Protein AF-A0A0F9NWC2-F1 (afdb_monomer)

Solvent-accessible surface area (backbone atoms only — not comparable to full-atom values): 4224 Å² total; per-residue (Å²): 132,87,80,49,73,64,57,34,49,52,50,23,72,76,66,71,49,55,68,68,55,36,45,50,28,27,62,76,36,74,65,36,66,69,55,16,52,54,53,45,54,58,56,44,50,62,52,50,58,73,48,63,82,54,87,74,92,74,86,86,92,84,87,86,82,86,130

Secondary structure (DSSP, 8-state):
----HHHHHHHHHHH---HHHHHHHHHHTTT-HHHHHHHHHHHHHHHHHHHHTS-------------

Radius of gyration: 16.36 Å; Cα contacts (8 Å, |Δi|>4): 37; chains: 1; bounding box: 32×26×52 Å

Sequence (67 aa):
MAITAALVKELRERTGSGMMECKKALVEANGDIELAIEEMRKSGLAKADKKSDRIAAEGIVSIEVSA

Organism: NCBI:txid412755

Mean predicted aligned error: 6.38 Å

Structure (mmCIF, N/CA/C/O backbone):
data_AF-A0A0F9NWC2-F1
#
_entry.id   AF-A0A0F9NWC2-F1
#
loop_
_atom_site.group_PDB
_atom_site.id
_atom_site.type_symbol
_atom_site.label_atom_id
_atom_site.label_alt_id
_atom_site.label_comp_id
_atom_site.label_asym_id
_atom_site.label_entity_id
_atom_site.label_seq_id
_atom_site.pdbx_PDB_ins_code
_atom_site.Cartn_x
_atom_site.Cartn_y
_atom_site.Cartn_z
_atom_site.occupancy
_atom_site.B_iso_or_equiv
_atom_site.auth_seq_id
_atom_site.auth_comp_id
_atom_site.auth_asym_id
_atom_site.auth_atom_id
_atom_site.pdbx_PDB_model_num
ATOM 1 N N . MET A 1 1 ? -12.124 4.038 19.222 1.00 51.91 1 MET A N 1
ATOM 2 C CA . MET A 1 1 ? -12.382 2.603 18.969 1.00 51.91 1 MET A CA 1
ATOM 3 C C . MET A 1 1 ? -11.047 1.911 18.765 1.00 51.91 1 MET A C 1
ATOM 5 O O . MET A 1 1 ? -10.236 2.417 18.001 1.00 51.91 1 MET A O 1
ATOM 9 N N . ALA A 1 2 ? -10.757 0.847 19.513 1.00 65.12 2 ALA A N 1
ATOM 10 C CA . ALA A 1 2 ? -9.457 0.189 19.435 1.00 65.12 2 ALA A CA 1
ATOM 11 C C . ALA A 1 2 ? -9.376 -0.646 18.152 1.00 65.12 2 ALA A C 1
ATOM 13 O O . ALA A 1 2 ? -10.073 -1.647 18.016 1.00 65.12 2 ALA A O 1
ATOM 14 N N . ILE A 1 3 ? -8.532 -0.226 17.212 1.00 80.06 3 ILE A N 1
ATOM 15 C CA . ILE A 1 3 ? -8.251 -1.0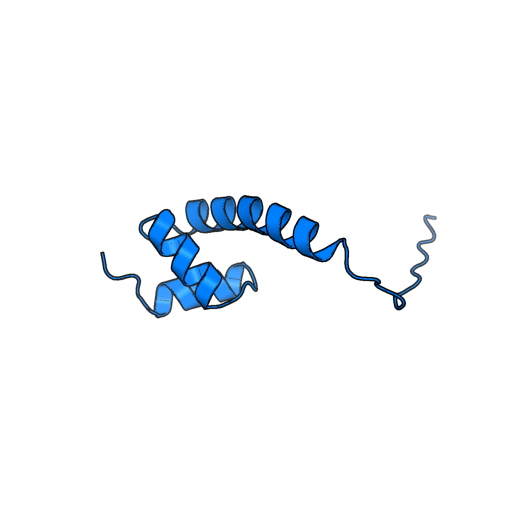13 16.010 1.00 80.06 3 ILE A CA 1
ATOM 16 C C . ILE A 1 3 ? -7.487 -2.250 16.448 1.00 80.06 3 ILE A C 1
ATOM 18 O O . ILE A 1 3 ? -6.395 -2.148 17.015 1.00 80.06 3 ILE A O 1
ATOM 22 N N . THR A 1 4 ? -8.088 -3.415 16.239 1.00 86.06 4 THR A N 1
ATOM 23 C CA . THR A 1 4 ? -7.505 -4.676 16.684 1.00 86.06 4 THR A CA 1
ATOM 24 C C . THR A 1 4 ? -6.325 -5.047 15.792 1.00 86.06 4 THR A C 1
ATOM 26 O O . THR A 1 4 ? -6.313 -4.781 14.590 1.00 86.06 4 THR A O 1
ATOM 29 N N . ALA A 1 5 ? -5.319 -5.704 16.372 1.00 85.31 5 ALA A N 1
ATOM 30 C CA . ALA A 1 5 ? -4.195 -6.229 15.597 1.00 85.31 5 ALA A CA 1
ATOM 31 C C . ALA A 1 5 ? -4.654 -7.238 14.525 1.00 85.31 5 ALA A C 1
ATOM 33 O O . ALA A 1 5 ? -4.026 -7.341 13.474 1.00 85.31 5 ALA A O 1
ATOM 34 N N . ALA A 1 6 ? -5.769 -7.936 14.774 1.00 87.12 6 ALA A N 1
ATOM 35 C CA . ALA A 1 6 ? -6.409 -8.823 13.811 1.00 87.12 6 ALA A CA 1
ATOM 36 C C . ALA A 1 6 ? -6.909 -8.063 12.570 1.00 87.12 6 ALA A C 1
ATOM 38 O O . ALA A 1 6 ? -6.583 -8.471 11.461 1.00 87.12 6 ALA A O 1
ATOM 39 N N . LEU A 1 7 ? -7.587 -6.920 12.744 1.00 86.00 7 LEU A N 1
ATOM 40 C CA . LEU A 1 7 ? -8.055 -6.097 11.620 1.00 86.00 7 LEU A CA 1
ATOM 41 C C . LEU A 1 7 ? -6.896 -5.561 10.771 1.00 86.00 7 LEU A C 1
ATOM 43 O O . LEU A 1 7 ? -6.950 -5.566 9.544 1.00 86.00 7 LEU A O 1
ATOM 47 N N . VAL A 1 8 ? -5.819 -5.111 11.424 1.00 87.31 8 VAL A N 1
ATOM 48 C CA . VAL A 1 8 ? -4.625 -4.625 10.714 1.00 87.31 8 VAL A CA 1
ATOM 49 C C . VAL A 1 8 ? -3.975 -5.756 9.914 1.00 87.31 8 VAL A C 1
ATOM 51 O O . VAL A 1 8 ? -3.508 -5.531 8.798 1.00 87.31 8 VAL A O 1
ATOM 54 N N . LYS A 1 9 ? -3.956 -6.975 10.469 1.00 87.88 9 LYS A N 1
ATOM 55 C CA . LYS A 1 9 ? -3.444 -8.162 9.781 1.00 87.88 9 LYS A CA 1
ATOM 56 C C . LYS A 1 9 ? -4.302 -8.515 8.563 1.00 87.88 9 LYS A C 1
ATOM 58 O O . LYS A 1 9 ? -3.741 -8.727 7.494 1.00 87.88 9 LYS A O 1
ATOM 63 N N . GLU A 1 10 ? -5.624 -8.509 8.706 1.00 89.19 10 GLU A N 1
ATOM 64 C CA . GLU A 1 10 ? -6.563 -8.798 7.617 1.00 89.19 10 GLU A CA 1
ATOM 65 C C . GLU A 1 10 ? -6.422 -7.800 6.458 1.00 89.19 10 GLU A C 1
ATOM 67 O O . GLU A 1 10 ? -6.250 -8.195 5.303 1.00 89.19 10 GLU A O 1
ATOM 72 N N . LEU A 1 11 ? -6.391 -6.495 6.755 1.00 87.25 11 LEU A N 1
ATOM 73 C CA . LEU A 1 11 ? -6.204 -5.467 5.729 1.00 87.25 11 LEU A CA 1
ATOM 74 C C . LEU A 1 11 ? -4.843 -5.606 5.025 1.00 87.25 11 LEU A C 1
ATOM 76 O O . LEU A 1 11 ? -4.745 -5.424 3.809 1.00 87.25 11 LEU A O 1
ATOM 80 N N . ARG A 1 12 ? -3.791 -5.965 5.768 1.00 88.31 12 ARG A N 1
ATOM 81 C CA . ARG A 1 12 ? -2.460 -6.211 5.205 1.00 88.31 12 ARG A CA 1
ATOM 82 C C . ARG A 1 12 ? -2.436 -7.423 4.280 1.00 88.31 12 ARG A C 1
ATOM 84 O O . ARG A 1 12 ? -1.797 -7.349 3.237 1.00 88.31 12 ARG A O 1
ATOM 91 N N . GLU A 1 13 ? -3.103 -8.515 4.639 1.00 89.00 13 GLU A N 1
ATOM 92 C CA . GLU A 1 13 ? -3.177 -9.714 3.793 1.00 89.00 13 GLU A CA 1
ATOM 93 C C . GLU A 1 13 ? -3.937 -9.437 2.490 1.00 89.00 13 GLU A C 1
ATOM 95 O O . GLU A 1 13 ? -3.507 -9.887 1.431 1.00 89.00 13 GLU A O 1
ATOM 100 N N . ARG A 1 14 ? -4.999 -8.621 2.534 1.00 87.62 14 ARG A N 1
ATOM 101 C CA . ARG A 1 14 ? -5.758 -8.229 1.334 1.00 87.62 14 ARG A CA 1
ATOM 102 C C . ARG A 1 14 ? -5.000 -7.273 0.407 1.00 87.62 14 ARG A C 1
ATOM 104 O O . ARG A 1 14 ? -5.157 -7.352 -0.806 1.00 87.62 14 ARG A O 1
ATOM 111 N N . THR A 1 15 ? -4.224 -6.342 0.962 1.00 85.25 15 THR A N 1
ATOM 112 C CA . THR A 1 15 ? -3.633 -5.223 0.196 1.00 85.25 15 THR A CA 1
ATOM 113 C C . THR A 1 15 ? -2.129 -5.335 -0.034 1.00 85.25 15 THR A C 1
ATOM 115 O O . THR A 1 15 ? -1.579 -4.584 -0.837 1.00 85.25 15 THR A O 1
ATOM 118 N N . GLY A 1 16 ? -1.431 -6.196 0.711 1.00 85.06 16 GLY A N 1
ATOM 119 C CA . GLY A 1 16 ? 0.031 -6.306 0.691 1.00 85.06 16 GLY A CA 1
ATOM 120 C C . GLY A 1 16 ? 0.777 -5.074 1.219 1.00 85.06 16 GLY A C 1
ATOM 121 O O . GLY A 1 16 ? 2.003 -5.014 1.126 1.00 85.06 16 GLY A O 1
ATOM 122 N N . SER A 1 17 ? 0.072 -4.080 1.767 1.00 85.94 17 SER A N 1
ATOM 123 C CA . SER A 1 17 ? 0.670 -2.810 2.194 1.00 85.94 17 SER A CA 1
ATOM 124 C C . SER A 1 17 ? 1.378 -2.907 3.550 1.00 85.94 17 SER A C 1
ATOM 126 O O . SER A 1 17 ? 1.248 -3.885 4.291 1.00 85.94 17 SER A O 1
ATOM 128 N N . GLY A 1 18 ? 2.166 -1.889 3.905 1.00 86.81 18 GLY A N 1
ATOM 129 C CA . GLY A 1 18 ? 2.907 -1.875 5.161 1.00 86.81 18 GLY A CA 1
ATOM 130 C C . GLY A 1 18 ? 1.987 -1.896 6.387 1.00 86.81 18 GLY A C 1
ATOM 131 O O . GLY A 1 18 ? 0.913 -1.296 6.398 1.00 86.81 18 GLY A O 1
ATOM 132 N N . MET A 1 19 ? 2.438 -2.538 7.470 1.00 86.38 19 MET A N 1
ATOM 133 C CA . MET A 1 19 ? 1.668 -2.683 8.719 1.00 86.38 19 MET A CA 1
ATOM 134 C C . MET A 1 19 ? 1.181 -1.334 9.281 1.00 86.38 19 MET A C 1
ATOM 136 O O . MET A 1 19 ? 0.044 -1.198 9.728 1.00 86.38 19 MET A O 1
ATOM 140 N N . MET A 1 20 ? 2.040 -0.314 9.237 1.00 85.50 20 MET A N 1
ATOM 141 C CA . MET A 1 20 ? 1.717 1.026 9.739 1.00 85.50 20 MET A CA 1
ATOM 142 C C . MET A 1 20 ? 0.771 1.798 8.820 1.00 85.50 20 MET A C 1
ATOM 144 O O . MET A 1 20 ? 0.032 2.656 9.295 1.00 85.50 20 MET A O 1
ATOM 148 N N . GLU A 1 21 ? 0.783 1.502 7.524 1.00 88.12 21 GLU A N 1
ATOM 149 C CA . GLU A 1 21 ? -0.110 2.126 6.546 1.00 88.12 21 GLU A CA 1
ATOM 150 C C . GLU A 1 21 ? -1.517 1.556 6.699 1.00 88.12 21 GLU A C 1
ATOM 152 O O . GLU A 1 21 ? -2.459 2.330 6.816 1.00 88.12 21 GLU A O 1
ATOM 157 N N . CYS A 1 22 ? -1.630 0.234 6.863 1.00 88.56 22 CYS A N 1
ATOM 158 C CA . CYS A 1 22 ? -2.890 -0.436 7.187 1.00 88.56 22 CYS A CA 1
ATOM 159 C C . CYS A 1 22 ? -3.472 0.088 8.507 1.00 88.56 22 CYS A C 1
ATOM 161 O O . CYS A 1 22 ? -4.656 0.393 8.593 1.00 88.56 22 CYS A O 1
ATOM 163 N N . LYS A 1 23 ? -2.635 0.263 9.540 1.00 86.25 23 LYS A N 1
ATOM 164 C CA . LYS A 1 23 ? -3.089 0.819 10.822 1.00 86.25 23 LYS A CA 1
ATOM 165 C C . LYS A 1 23 ? -3.589 2.261 10.686 1.00 86.25 23 LYS A C 1
ATOM 167 O O . LYS A 1 23 ? -4.615 2.580 11.271 1.00 86.25 23 LYS A O 1
ATOM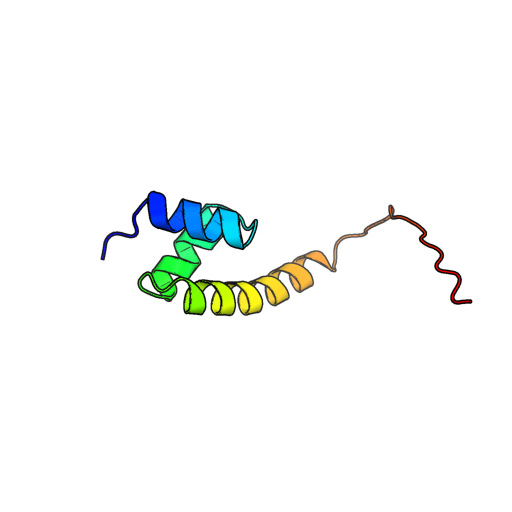 172 N N . LYS A 1 24 ? -2.879 3.128 9.956 1.00 88.19 24 LYS A N 1
ATOM 173 C CA . LYS A 1 24 ? -3.299 4.526 9.743 1.00 88.19 24 LYS A CA 1
ATOM 174 C C . LYS A 1 24 ? -4.597 4.614 8.944 1.00 88.19 24 LYS A C 1
ATOM 176 O O . LYS A 1 24 ? -5.516 5.285 9.393 1.00 88.19 24 LYS A O 1
ATOM 181 N N . ALA A 1 25 ? -4.688 3.871 7.845 1.00 87.56 25 ALA A N 1
ATOM 182 C CA . ALA A 1 25 ? -5.880 3.840 7.007 1.00 87.56 25 ALA A CA 1
ATOM 183 C C . ALA A 1 25 ? -7.104 3.332 7.773 1.00 87.56 25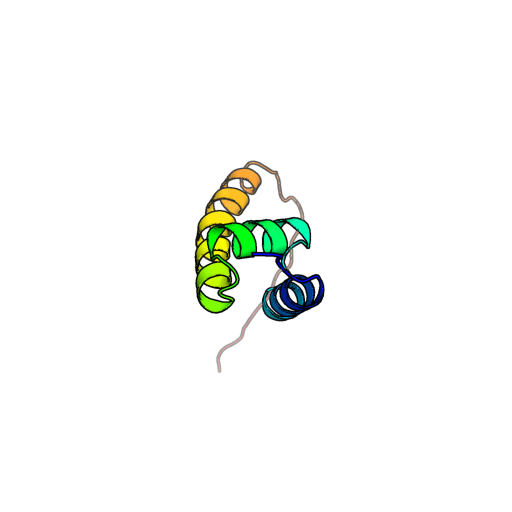 ALA A C 1
ATOM 185 O O . ALA A 1 25 ? -8.173 3.915 7.676 1.00 87.56 25 ALA A O 1
ATOM 186 N N . LEU A 1 26 ? -6.943 2.306 8.613 1.00 87.44 26 LEU A N 1
ATOM 187 C CA . LEU A 1 26 ? -8.029 1.836 9.472 1.00 87.44 26 LEU A CA 1
ATOM 188 C C . LEU A 1 26 ? -8.436 2.878 10.523 1.00 87.44 26 LEU A C 1
ATOM 190 O O . LEU A 1 26 ? -9.607 2.932 10.883 1.00 87.44 26 LEU A O 1
ATOM 194 N N . VAL A 1 27 ? -7.499 3.688 11.035 1.00 89.44 27 VAL A N 1
ATOM 195 C CA . VAL A 1 27 ? -7.806 4.775 11.988 1.00 89.44 27 VAL A CA 1
ATOM 196 C C . VAL A 1 27 ? -8.613 5.875 11.309 1.00 89.44 27 VAL A C 1
ATOM 198 O O . VAL A 1 27 ? -9.589 6.339 11.890 1.00 89.44 27 VAL A O 1
ATOM 201 N N . GLU A 1 28 ? -8.249 6.248 10.086 1.00 86.81 28 GLU A N 1
ATOM 202 C CA . GLU A 1 28 ? -8.969 7.241 9.279 1.00 86.81 28 GLU A CA 1
ATOM 203 C C . GLU A 1 28 ? -10.345 6.714 8.834 1.00 86.81 28 GLU A C 1
ATOM 205 O O . GLU A 1 28 ? -11.342 7.428 8.920 1.00 86.81 28 GLU A O 1
ATOM 210 N N . ALA A 1 29 ? -10.426 5.429 8.485 1.00 88.44 29 ALA A N 1
ATOM 211 C CA . ALA A 1 29 ? -11.653 4.743 8.091 1.00 88.44 29 ALA A CA 1
ATOM 212 C C . ALA A 1 29 ? -12.504 4.231 9.272 1.00 88.44 29 ALA A C 1
ATOM 214 O O . ALA A 1 29 ? -13.482 3.519 9.063 1.00 88.44 29 ALA A O 1
ATOM 215 N N . ASN A 1 30 ? -12.144 4.544 10.523 1.00 85.81 30 ASN A N 1
ATOM 216 C CA . ASN A 1 30 ? -12.838 4.082 11.735 1.00 85.81 30 ASN A CA 1
ATOM 217 C C . ASN A 1 30 ? -13.069 2.555 11.820 1.00 85.81 30 ASN A C 1
ATOM 219 O O . ASN A 1 30 ? -14.031 2.096 12.434 1.00 85.81 30 ASN A O 1
ATOM 223 N N . GLY A 1 31 ? -12.161 1.756 11.257 1.00 81.69 31 GLY A N 1
ATOM 224 C CA . GLY A 1 31 ? -12.249 0.294 11.240 1.00 81.69 31 GLY A CA 1
ATOM 225 C C . GLY A 1 31 ? -13.015 -0.298 10.055 1.00 81.69 31 GLY A C 1
ATOM 226 O O . GLY A 1 31 ? -13.175 -1.514 10.009 1.00 81.69 31 GLY A O 1
ATOM 227 N N . ASP A 1 32 ? -13.449 0.516 9.093 1.00 87.50 32 ASP A N 1
ATOM 228 C CA . ASP A 1 32 ? -14.003 0.029 7.830 1.00 87.50 32 ASP A CA 1
ATOM 229 C C . ASP A 1 32 ? -12.873 -0.401 6.878 1.00 87.50 32 ASP A C 1
ATOM 231 O O . ASP A 1 32 ? -11.986 0.383 6.530 1.00 87.50 32 ASP A O 1
ATOM 235 N N . ILE A 1 33 ? -12.890 -1.673 6.477 1.00 85.25 33 ILE A N 1
ATOM 236 C CA . ILE A 1 33 ? -11.861 -2.272 5.623 1.00 85.25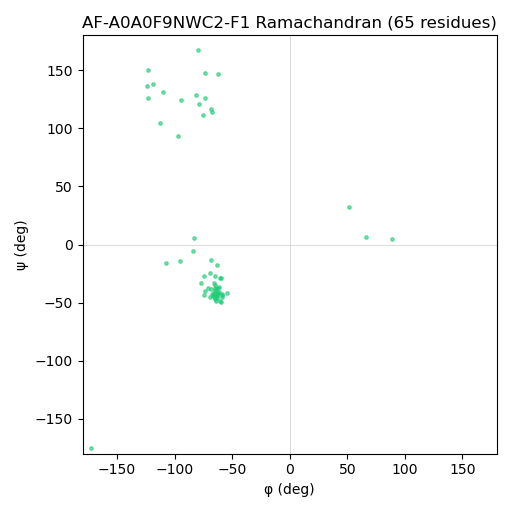 33 ILE A CA 1
ATOM 237 C C . ILE A 1 33 ? -11.988 -1.782 4.175 1.00 85.25 33 ILE A C 1
ATOM 239 O O . ILE A 1 33 ? -10.968 -1.511 3.547 1.00 85.25 33 ILE A O 1
ATOM 243 N N . GLU A 1 34 ? -13.202 -1.650 3.639 1.00 87.75 34 GLU A N 1
ATOM 244 C CA . GLU A 1 34 ? -13.412 -1.226 2.247 1.00 87.75 34 GLU A CA 1
ATOM 245 C C . GLU A 1 34 ? -13.015 0.242 2.075 1.00 87.75 34 GLU A C 1
ATOM 247 O O . GLU A 1 34 ? -12.246 0.584 1.172 1.00 87.75 34 GLU A O 1
ATOM 252 N N . LEU A 1 35 ? -13.438 1.093 3.014 1.00 88.69 35 LEU A N 1
ATOM 253 C CA . LEU A 1 35 ? -13.052 2.502 3.019 1.00 88.69 35 LEU A CA 1
ATOM 254 C C . LEU A 1 35 ? -11.533 2.667 3.203 1.00 88.69 35 LEU A C 1
ATOM 256 O O . LEU A 1 35 ? -10.909 3.449 2.486 1.00 88.69 35 LEU A O 1
ATOM 260 N N . ALA A 1 36 ? -10.907 1.885 4.093 1.00 88.06 36 ALA A N 1
ATOM 261 C CA . ALA A 1 36 ? -9.455 1.911 4.275 1.00 88.06 36 ALA A CA 1
ATOM 262 C C . ALA A 1 36 ? -8.688 1.507 3.003 1.0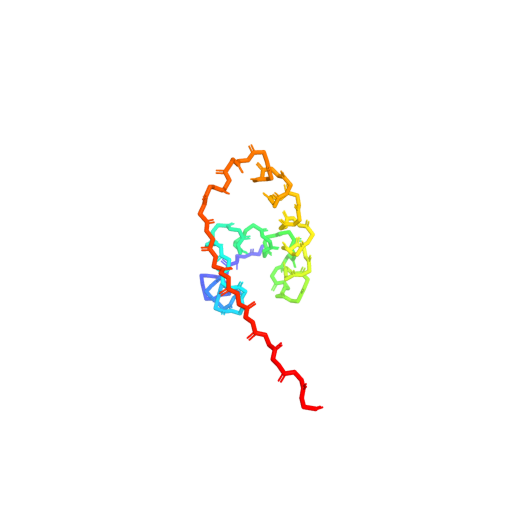0 88.06 36 ALA A C 1
ATOM 264 O O . ALA A 1 36 ? -7.640 2.087 2.714 1.00 88.06 36 ALA A O 1
ATOM 265 N N . ILE A 1 37 ? -9.193 0.542 2.225 1.00 87.56 37 ILE A N 1
ATOM 266 C CA . ILE A 1 37 ? -8.594 0.151 0.938 1.00 87.56 37 ILE A CA 1
ATOM 267 C C . ILE A 1 37 ? -8.648 1.318 -0.052 1.00 87.56 37 ILE A C 1
ATOM 269 O O . ILE A 1 37 ? -7.660 1.592 -0.742 1.00 87.56 37 ILE A O 1
ATOM 273 N N . GLU A 1 38 ? -9.775 2.023 -0.119 1.00 88.06 38 GLU A N 1
ATOM 274 C CA . GLU A 1 38 ? -9.936 3.154 -1.029 1.00 88.06 38 GLU A CA 1
ATOM 275 C C . GLU A 1 38 ? -9.024 4.336 -0.650 1.00 88.06 38 GLU A C 1
ATOM 277 O O . GLU A 1 38 ? -8.326 4.891 -1.507 1.00 88.06 38 GLU A O 1
ATOM 282 N N . GLU A 1 39 ? -8.949 4.663 0.642 1.00 86.88 39 GLU A N 1
ATOM 283 C CA . GLU A 1 39 ? -8.049 5.679 1.204 1.00 86.88 39 GLU A CA 1
ATOM 284 C C . GLU A 1 39 ? -6.574 5.338 0.912 1.00 86.88 39 GLU A C 1
ATOM 286 O O . GLU A 1 39 ? -5.762 6.173 0.488 1.00 86.88 39 GLU A O 1
ATOM 291 N N . MET A 1 40 ? -6.215 4.060 1.067 1.00 86.75 40 MET A N 1
ATOM 292 C CA . MET A 1 40 ? -4.878 3.564 0.758 1.00 86.75 40 MET A CA 1
ATOM 293 C C . MET A 1 40 ? -4.538 3.659 -0.724 1.00 86.75 40 MET A C 1
ATOM 295 O O . MET A 1 40 ? -3.392 3.947 -1.065 1.00 86.75 40 MET A O 1
ATOM 299 N N . ARG A 1 41 ? -5.510 3.460 -1.615 1.00 87.50 41 ARG A N 1
ATOM 300 C CA . ARG A 1 41 ? -5.293 3.604 -3.057 1.00 87.50 41 ARG A CA 1
ATOM 301 C C . ARG A 1 41 ? -4.974 5.053 -3.424 1.00 87.50 41 ARG A C 1
ATOM 303 O O . ARG A 1 41 ? -4.027 5.297 -4.171 1.00 87.50 41 ARG A O 1
ATOM 310 N N . LYS A 1 42 ? -5.707 6.010 -2.847 1.00 86.38 42 LYS A N 1
ATOM 311 C CA . LYS A 1 42 ? -5.477 7.452 -3.043 1.00 86.38 42 LYS A CA 1
ATOM 312 C C . LYS A 1 42 ? -4.115 7.880 -2.489 1.00 86.38 42 LYS A C 1
ATOM 314 O O . LYS A 1 42 ? -3.322 8.495 -3.197 1.00 86.38 42 LYS A O 1
ATOM 319 N N . SER A 1 43 ? -3.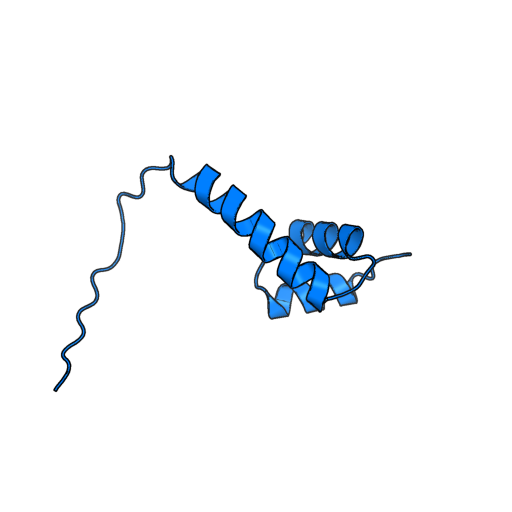793 7.491 -1.254 1.00 85.50 43 SER A N 1
ATOM 320 C CA . SER A 1 43 ? -2.489 7.802 -0.646 1.00 85.50 43 SER A CA 1
ATOM 321 C C . SER A 1 43 ? -1.314 7.051 -1.294 1.00 85.50 43 SER A C 1
ATOM 323 O O . SER A 1 43 ? -0.174 7.522 -1.249 1.00 85.50 43 SER A O 1
ATOM 325 N N . GLY A 1 44 ? -1.576 5.902 -1.920 1.00 85.62 44 GLY A N 1
ATOM 326 C CA . GLY A 1 44 ? -0.608 5.118 -2.682 1.00 85.62 44 GLY A CA 1
ATOM 327 C C . GLY A 1 44 ? -0.095 5.849 -3.922 1.00 85.62 44 GLY A C 1
ATOM 328 O O . GLY A 1 44 ? 1.111 5.832 -4.163 1.00 85.62 44 GLY A O 1
ATOM 329 N N . LEU A 1 45 ? -0.972 6.558 -4.642 1.00 84.38 45 LEU A N 1
ATOM 330 C CA . LEU A 1 45 ? -0.596 7.381 -5.801 1.00 84.38 45 LEU A CA 1
ATOM 331 C C . LEU A 1 45 ? 0.408 8.470 -5.408 1.00 84.38 45 LEU A C 1
ATOM 333 O O . LEU A 1 45 ? 1.503 8.524 -5.956 1.00 84.38 45 LEU A O 1
ATOM 337 N N . ALA A 1 46 ? 0.121 9.230 -4.348 1.00 85.62 46 ALA A N 1
ATOM 338 C CA . ALA A 1 46 ? 1.034 10.267 -3.859 1.00 85.62 46 ALA A CA 1
ATOM 339 C C . ALA A 1 46 ? 2.407 9.715 -3.415 1.00 85.62 46 ALA A C 1
ATOM 341 O O . ALA A 1 46 ? 3.422 10.412 -3.459 1.00 85.62 46 ALA A O 1
ATOM 342 N N . LYS A 1 47 ? 2.468 8.459 -2.950 1.00 84.25 47 LYS A N 1
ATOM 343 C CA . LYS A 1 47 ? 3.738 7.789 -2.622 1.00 84.25 47 LYS A CA 1
ATOM 344 C C . LYS A 1 47 ? 4.475 7.302 -3.864 1.00 84.25 47 LYS A C 1
ATOM 346 O O . LYS A 1 47 ? 5.704 7.263 -3.828 1.00 84.25 47 LYS A O 1
ATOM 351 N N . ALA A 1 48 ? 3.754 6.892 -4.904 1.00 87.00 48 ALA A N 1
ATOM 352 C CA . ALA A 1 48 ? 4.337 6.536 -6.189 1.00 87.00 48 ALA A CA 1
ATOM 353 C C . ALA A 1 48 ? 4.972 7.769 -6.843 1.00 87.00 48 ALA A C 1
ATOM 355 O O . ALA A 1 48 ? 6.132 7.690 -7.235 1.00 87.00 48 ALA A O 1
ATOM 356 N N . ASP A 1 49 ? 4.294 8.918 -6.805 1.00 88.69 49 ASP A N 1
ATOM 357 C CA . ASP A 1 49 ? 4.838 10.193 -7.286 1.00 88.69 49 ASP A CA 1
ATOM 358 C C . ASP A 1 49 ? 6.127 10.564 -6.540 1.00 88.69 49 ASP A C 1
ATOM 360 O O . ASP A 1 49 ? 7.154 10.836 -7.139 1.00 88.69 49 ASP A O 1
ATOM 364 N N . LYS A 1 50 ? 6.167 10.441 -5.208 1.00 86.50 50 LYS A N 1
ATOM 365 C CA . LYS A 1 50 ? 7.417 10.670 -4.447 1.00 86.50 50 LYS A CA 1
ATOM 366 C C . LYS A 1 50 ? 8.549 9.691 -4.779 1.00 86.50 50 LYS A C 1
ATOM 368 O O . LYS A 1 50 ? 9.693 9.908 -4.379 1.00 86.50 50 LYS A O 1
ATOM 373 N N . LYS A 1 51 ? 8.238 8.557 -5.407 1.00 86.00 51 LYS A N 1
ATOM 374 C CA . LYS A 1 51 ? 9.227 7.567 -5.844 1.00 86.00 51 LYS A CA 1
ATOM 375 C C . LYS A 1 51 ? 9.622 7.756 -7.307 1.00 86.00 51 LYS A C 1
ATOM 377 O O . LYS A 1 51 ? 10.643 7.182 -7.673 1.00 86.00 51 LYS A O 1
ATOM 382 N N . SER A 1 52 ? 8.888 8.539 -8.104 1.00 86.88 52 SER A N 1
ATOM 383 C CA . SER A 1 52 ? 9.191 8.739 -9.528 1.00 86.88 52 SER A CA 1
ATOM 384 C C . SER A 1 52 ? 10.517 9.457 -9.752 1.00 86.88 52 SER A C 1
ATOM 386 O O . SER A 1 52 ? 11.174 9.211 -10.755 1.00 86.88 52 SER A O 1
ATOM 388 N N . ASP A 1 53 ? 10.951 10.279 -8.793 1.00 89.06 53 ASP A N 1
ATOM 389 C CA . ASP A 1 53 ? 12.247 10.969 -8.855 1.00 89.06 53 ASP A CA 1
ATOM 390 C C . ASP A 1 53 ? 13.447 10.012 -8.737 1.00 89.06 53 ASP A C 1
ATOM 392 O O . ASP A 1 53 ? 14.593 10.396 -8.973 1.00 89.06 53 ASP A O 1
ATOM 396 N N . ARG A 1 54 ? 13.224 8.755 -8.334 1.00 92.50 54 ARG A N 1
ATOM 397 C CA . ARG A 1 54 ? 14.296 7.771 -8.167 1.00 92.50 54 ARG A CA 1
ATOM 398 C C . ARG A 1 54 ? 14.654 7.170 -9.520 1.00 92.50 54 ARG A C 1
ATOM 400 O O . ARG A 1 54 ? 13.797 6.630 -10.211 1.00 92.50 54 ARG A O 1
ATOM 407 N N . ILE A 1 55 ? 15.942 7.182 -9.854 1.00 90.19 55 ILE A N 1
ATOM 408 C CA . ILE A 1 55 ? 16.448 6.522 -11.060 1.00 90.19 55 ILE A CA 1
ATOM 409 C C . ILE A 1 55 ? 16.299 5.002 -10.896 1.00 90.19 55 ILE A C 1
ATOM 411 O O . ILE A 1 55 ? 16.966 4.397 -10.057 1.00 90.19 55 ILE A O 1
ATOM 415 N N . ALA A 1 56 ? 15.441 4.387 -11.711 1.00 88.44 56 ALA A N 1
ATOM 416 C CA . ALA A 1 56 ? 15.328 2.938 -11.851 1.00 88.44 56 ALA A CA 1
ATOM 417 C C . ALA A 1 56 ? 16.142 2.483 -13.075 1.00 88.44 56 ALA A C 1
ATOM 419 O O . ALA A 1 56 ? 15.658 2.528 -14.201 1.00 88.44 56 ALA A O 1
ATOM 420 N N . ALA A 1 57 ? 17.402 2.097 -12.857 1.00 90.38 57 ALA A N 1
ATOM 421 C CA . ALA A 1 57 ? 18.324 1.687 -13.926 1.00 90.38 57 ALA A CA 1
ATOM 422 C C . ALA A 1 57 ? 18.177 0.209 -14.351 1.00 90.38 57 ALA A C 1
ATOM 424 O O . ALA A 1 57 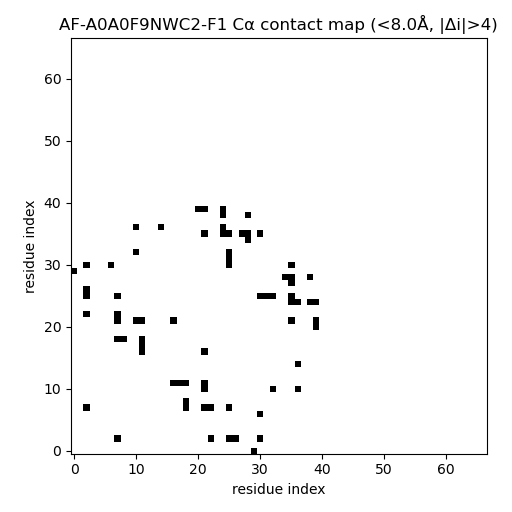? 18.828 -0.225 -15.299 1.00 90.38 57 ALA A O 1
ATOM 425 N N . GLU A 1 58 ? 17.335 -0.560 -13.659 1.00 92.69 58 GLU A N 1
ATOM 426 C CA . GLU A 1 58 ? 17.126 -1.997 -13.868 1.00 92.69 58 GLU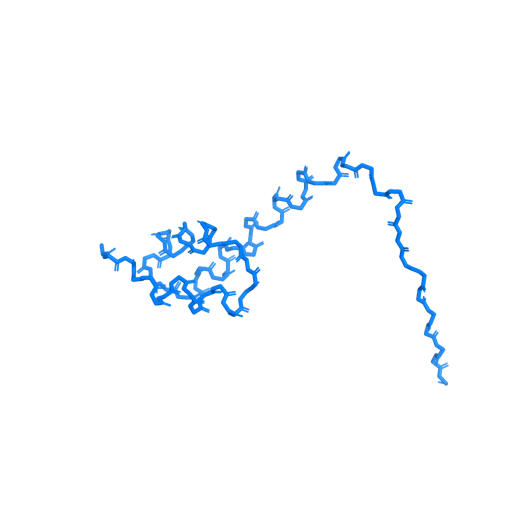 A CA 1
ATOM 427 C C . GLU A 1 58 ? 15.645 -2.292 -14.160 1.00 92.69 58 GLU A C 1
ATOM 429 O O . GLU A 1 58 ? 14.755 -1.586 -13.680 1.00 92.69 58 GLU A O 1
ATOM 434 N N . GLY A 1 59 ? 15.369 -3.344 -14.939 1.00 91.19 59 GLY A N 1
ATOM 435 C CA . GLY A 1 59 ? 14.014 -3.738 -15.333 1.00 91.19 59 GLY A CA 1
ATOM 436 C C . GLY A 1 59 ? 13.966 -5.080 -16.070 1.00 91.19 59 GLY A C 1
ATOM 437 O O . GLY A 1 59 ? 14.978 -5.767 -16.196 1.00 91.19 59 GLY A O 1
ATOM 438 N N . ILE A 1 60 ? 12.780 -5.461 -16.555 1.00 93.69 60 ILE 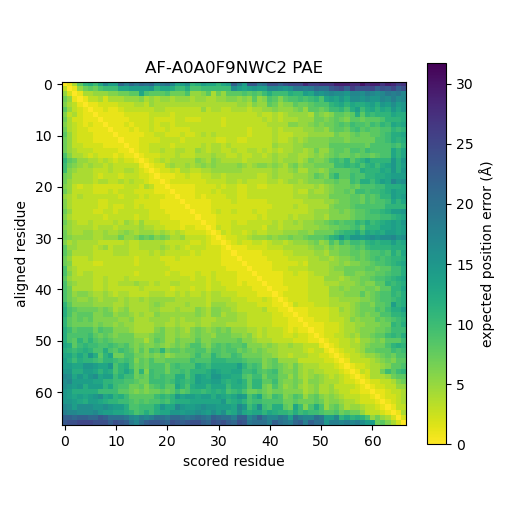A N 1
ATOM 439 C CA . ILE A 1 60 ? 12.539 -6.717 -17.285 1.00 93.69 60 ILE A CA 1
ATOM 440 C C . ILE A 1 60 ? 11.922 -6.389 -18.648 1.00 93.69 60 ILE A C 1
ATOM 442 O O . ILE A 1 60 ? 11.010 -5.568 -18.732 1.00 93.69 60 ILE A O 1
ATOM 446 N N . VAL A 1 61 ? 12.396 -7.051 -19.706 1.00 91.69 61 VAL A N 1
ATOM 447 C CA . VAL A 1 61 ? 11.781 -7.006 -21.041 1.00 91.69 61 VAL A CA 1
ATOM 448 C C . VAL A 1 61 ? 10.835 -8.199 -21.178 1.00 91.69 61 VAL A C 1
ATOM 450 O O . VAL A 1 61 ? 11.258 -9.338 -20.994 1.00 91.69 61 VAL A O 1
ATOM 453 N N . SER A 1 62 ? 9.565 -7.942 -21.495 1.00 93.00 62 SER A N 1
ATOM 454 C CA . SER A 1 62 ? 8.547 -8.971 -21.750 1.00 93.00 62 SER A CA 1
ATOM 455 C C . SER A 1 62 ? 8.020 -8.831 -23.178 1.00 93.00 62 SER A C 1
ATOM 457 O O . SER A 1 62 ? 7.809 -7.709 -23.638 1.00 93.00 62 SER A O 1
ATOM 459 N N . ILE A 1 63 ? 7.825 -9.952 -23.880 1.00 92.12 63 ILE A N 1
ATOM 460 C CA . ILE A 1 63 ? 7.309 -9.997 -25.256 1.00 92.12 63 ILE A CA 1
ATOM 461 C C . ILE A 1 63 ? 6.057 -10.874 -25.265 1.00 92.12 63 ILE A C 1
ATOM 463 O O . ILE A 1 63 ? 6.104 -12.024 -24.833 1.00 92.12 63 ILE A O 1
ATOM 467 N N . GLU A 1 64 ? 4.955 -10.335 -25.780 1.00 92.81 64 GLU A N 1
ATOM 468 C CA . GLU A 1 64 ? 3.720 -11.069 -26.054 1.00 92.81 64 GLU A CA 1
ATOM 469 C C . GLU A 1 64 ? 3.544 -11.183 -27.574 1.00 92.81 64 GLU A C 1
ATOM 471 O O . GLU A 1 64 ? 3.675 -10.189 -28.289 1.00 92.81 64 GLU A O 1
ATOM 476 N N . VAL A 1 65 ? 3.262 -12.390 -28.075 1.00 88.12 65 VAL A N 1
ATOM 477 C CA . VAL A 1 65 ? 2.903 -12.618 -29.481 1.00 88.12 65 VAL A CA 1
ATOM 478 C C . VAL A 1 65 ? 1.446 -13.050 -29.517 1.00 88.12 65 VAL A C 1
ATOM 480 O O . VAL A 1 65 ? 1.113 -14.176 -29.152 1.00 88.12 65 VAL A O 1
ATOM 483 N N . SER A 1 66 ? 0.582 -12.128 -29.927 1.00 79.12 66 SER A N 1
ATOM 484 C CA . SER A 1 66 ? -0.823 -12.402 -30.217 1.00 79.12 66 SER A CA 1
ATOM 485 C C . SER A 1 66 ? -0.905 -13.159 -31.546 1.00 79.12 66 SER A C 1
ATOM 487 O O . SER A 1 66 ? -0.318 -12.711 -32.533 1.00 79.12 66 SER A O 1
ATOM 489 N N . ALA A 1 67 ? -1.572 -14.315 -31.549 1.00 69.38 67 ALA A N 1
ATOM 490 C CA . ALA A 1 67 ? -1.818 -15.113 -32.753 1.00 69.38 67 ALA A CA 1
ATOM 491 C C . ALA A 1 67 ? -2.832 -14.447 -33.695 1.00 69.38 67 ALA A C 1
ATOM 493 O O . ALA A 1 67 ? -3.756 -13.775 -33.180 1.00 69.38 67 ALA A O 1
#

Foldseek 3Di:
DDQDLVLLVVLCVVQVDDSVLSVVLCVVVVNDSVSSNVVCVVVVVVVVVVCVPDDDPDDDDDDDDDD

Nearest PDB structures (foldseek):
  4pc2-assembly1_C  TM=9.649E-01  e=1.865E-05  Escherichia coli
  3mmp-assembly1_A  TM=9.535E-01  e=4.238E-05  Escherichia coli K-12
  3avw-assembly1_A  TM=9.372E-01  e=4.238E-05  Escherichia coli O157:H7
  7vmx-assembly1_A  TM=9.492E-01  e=3.862E-04  Mycobacterium tuberculosis
  2l2d-assembly1_A  TM=5.590E-01  e=4.010E-01  Homo sapiens

pLDDT: mean 86.37, std 6.09, range [51.91, 93.69]

InterPro domains:
  IPR001816 Translation elongation factor EFTs/EF1B [MF_00050] (1-67)
  IPR001816 Translation elongation factor EFTs/EF1B [PTHR11741] (4-63)
  IPR009060 UBA-like superfamily [SSF46934] (3-54)
  IPR018101 Translation elongation factor Ts, conserved site [PS01126] (11-26)